Protein AF-A0A3E2WWC7-F1 (afdb_monomer)

Foldseek 3Di:
DDPVLVVQLVVCLVLLLVLLVVVPPQLDDSVVSSVQSSVLSSVLSVPDDPPPPDDSSVSSSVSSVVSSVVVCVVCVVVSPDDDQCDDDPPDDRDGVVNVDDDPDPPVVVVVVVVLCVQLVVVADPLLVLLVVLCVVPPPDDLQVSCVVSVHGSVVSVVSPVVSVVSSVVSVVVD

Solvent-accessible surface area (backbone atoms only — not comparable to full-atom values): 10125 Å² total; per-residue (Å²): 136,57,71,71,47,54,51,58,43,64,79,39,49,70,54,28,48,59,57,29,60,76,57,67,90,52,94,60,58,69,68,57,43,37,52,39,15,49,51,17,38,52,55,28,56,72,68,64,61,90,86,71,82,68,60,66,66,69,54,27,54,56,41,17,54,47,42,45,52,52,51,52,64,70,42,54,84,67,64,73,68,73,65,47,80,43,64,43,86,99,49,90,87,42,29,50,51,80,72,58,78,74,90,70,65,71,59,58,59,53,51,52,50,52,55,49,62,75,32,49,88,78,42,50,76,64,26,43,52,46,49,49,51,53,65,81,40,71,95,60,52,64,57,62,50,10,54,74,72,72,44,53,45,68,57,42,51,50,28,43,54,52,39,54,53,52,43,52,60,50,63,79,72,112

Sequence (174 aa):
MTEERSKLIEDNLMFAYSMANKFCGVPIEYDDLIGIANYGLVKAAQKFDYGAGYSFTTYAGKVISNEILQFLRKQKKHLYVLSLEEPIQDTENITLEDTIADKEDGFGEVEAIMVIQSSIDYLNDREFSAVALSIDLPGVSQAQRAKKLGVSQSIYSRYLSSAKRKIRACFFKI

InterPro domains:
  IPR007627 RNA polymerase sigma-70 region 2 [PF04542] (8-77)
  IPR013324 RNA polymerase sigma factor, region 3/4-like [SSF88659] (88-171)
  IPR013325 RNA polymerase sigma factor, region 2 [SSF88946] (4-76)
  IPR014284 RNA polymerase sigma-70-like domain [TIGR02937] (4-169)

pLDDT: mean 86.82, std 9.59, range [49.25, 97.62]

Nearest PDB structures (foldseek):
  8gzh-assembly1_F  TM=6.152E-01  e=4.307E-06  Synechocystis sp. PCC 6803
  7mki-assembly1_L  TM=6.232E-01  e=7.611E-06  Escherichia coli
  6omf-assembly1_F  TM=6.149E-01  e=1.416E-05  Salmonella enterica subsp. enterica serovar Typhimurium
  3wod-assembly1_F  TM=5.301E-01  e=5.166E-05  Thermus thermophilus HB8
  7n4e-assembly1_F  TM=5.497E-01  e=4.205E-03  Escherichia coli

Radius of gyration: 35.49 Å; Cα contacts (8 Å, |Δi|>4): 131; chains: 1; bounding box: 64×42×90 Å

Secondary structure (DSSP, 8-state):
--HHHHHHHHTTHHHHHHHHHTTTTSSS-HHHHHHHHHHHHHHHHHH--GGGSS-HHHHHHHHHHHHHHHHHHHHTTTTTPPPTTSBPTT-SS-BHHHHS--SS-HHHHHHHHHHHHHHHTTS-HHHHHHHHHHHHSTT--HHHHHHHHTS-HHHHHHHHHHHHHHHHHHHTT-

Organism: NCBI:txid154046

Mean predicted aligned error: 14.19 Å

Structure (mmCIF, N/CA/C/O backbone):
data_AF-A0A3E2WWC7-F1
#
_entry.id   AF-A0A3E2WWC7-F1
#
loop_
_atom_site.group_PDB
_atom_site.id
_atom_site.type_symbol
_atom_site.label_atom_id
_atom_site.label_alt_id
_atom_site.label_comp_id
_atom_site.label_asym_id
_atom_site.label_entity_id
_atom_site.label_seq_id
_atom_site.pdbx_PDB_ins_code
_atom_site.Cartn_x
_atom_site.Cartn_y
_atom_site.Cartn_z
_atom_site.occupancy
_atom_site.B_iso_or_equiv
_atom_site.auth_seq_id
_atom_site.auth_comp_id
_atom_site.auth_asym_id
_atom_site.auth_atom_id
_atom_site.pdbx_PDB_model_num
ATOM 1 N N . MET A 1 1 ? -29.088 -8.877 14.388 1.00 60.97 1 MET A N 1
ATOM 2 C CA . MET A 1 1 ? -28.527 -8.163 15.557 1.00 60.97 1 MET A CA 1
ATOM 3 C C . MET A 1 1 ? -29.602 -8.146 16.624 1.00 60.97 1 MET A C 1
ATOM 5 O O . MET A 1 1 ? -30.728 -7.826 16.278 1.00 60.97 1 MET A O 1
ATOM 9 N N . THR A 1 2 ? -29.302 -8.568 17.851 1.00 81.19 2 THR A N 1
ATOM 10 C CA . THR A 1 2 ? -30.238 -8.456 18.984 1.00 81.19 2 THR A CA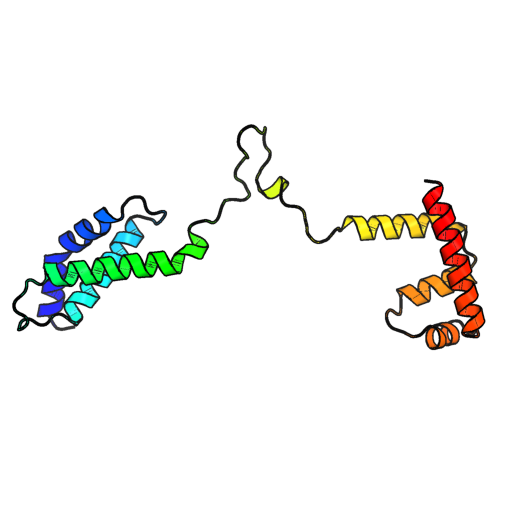 1
ATOM 11 C C . THR A 1 2 ? -30.174 -7.038 19.556 1.00 81.19 2 THR A C 1
ATOM 13 O O . THR A 1 2 ? -29.103 -6.432 19.522 1.00 81.19 2 THR A O 1
ATOM 16 N N . GLU A 1 3 ? -31.282 -6.506 20.080 1.00 83.00 3 GLU A N 1
ATOM 17 C CA . GLU A 1 3 ? -31.336 -5.148 20.662 1.00 83.00 3 GLU A CA 1
ATOM 18 C C . GLU A 1 3 ? -30.268 -4.929 21.743 1.00 83.00 3 GLU A C 1
ATOM 20 O O . GLU A 1 3 ? -29.614 -3.889 21.777 1.00 83.00 3 GLU A O 1
ATOM 25 N N . GLU A 1 4 ? -30.004 -5.950 22.558 1.00 84.56 4 GLU A N 1
ATOM 26 C CA . GLU A 1 4 ? -28.967 -5.930 23.597 1.00 84.56 4 GLU A CA 1
ATOM 27 C C . GLU A 1 4 ? -27.557 -5.677 23.038 1.00 84.56 4 GLU A C 1
ATOM 29 O O . GLU A 1 4 ? -26.756 -4.978 23.657 1.00 84.56 4 GLU A O 1
ATOM 34 N N . ARG A 1 5 ? -27.244 -6.208 21.847 1.00 87.00 5 ARG A N 1
ATOM 35 C CA . ARG A 1 5 ? -25.933 -6.013 21.207 1.00 87.00 5 ARG A CA 1
ATOM 36 C C . ARG A 1 5 ? -25.803 -4.627 20.595 1.00 87.00 5 ARG A C 1
ATOM 38 O O . ARG A 1 5 ? -24.719 -4.058 20.656 1.00 87.00 5 ARG A O 1
ATOM 45 N N . SER A 1 6 ? -26.880 -4.093 20.019 1.00 89.69 6 SER A N 1
ATOM 46 C CA . SER A 1 6 ? -26.897 -2.714 19.518 1.00 89.69 6 SER A CA 1
ATOM 47 C C . SER A 1 6 ? -26.655 -1.731 20.660 1.00 89.69 6 SER A C 1
ATOM 49 O O . SER A 1 6 ? -25.767 -0.889 20.561 1.00 89.69 6 SER A O 1
ATOM 51 N N . LYS A 1 7 ? -27.342 -1.931 21.789 1.00 91.56 7 LYS A N 1
ATOM 52 C CA . LYS A 1 7 ? -27.165 -1.107 22.985 1.00 91.56 7 LYS A CA 1
ATOM 53 C C . LYS A 1 7 ? -25.742 -1.189 23.547 1.00 91.56 7 LYS A C 1
ATOM 55 O O . LYS A 1 7 ? -25.135 -0.165 23.833 1.00 91.56 7 LYS A O 1
ATOM 60 N N . LEU A 1 8 ? -25.158 -2.393 23.598 1.00 91.69 8 LEU A N 1
ATOM 61 C CA . LEU A 1 8 ? -23.761 -2.576 24.012 1.00 91.69 8 LEU A CA 1
ATOM 62 C C . LEU A 1 8 ? -22.775 -1.797 23.123 1.00 91.69 8 LEU A C 1
ATOM 64 O O . LEU A 1 8 ? -21.767 -1.299 23.623 1.00 91.69 8 LEU A O 1
ATOM 68 N N . ILE A 1 9 ? -23.035 -1.704 21.817 1.00 93.56 9 ILE A N 1
ATOM 69 C CA . ILE A 1 9 ? -22.196 -0.931 20.891 1.00 93.56 9 ILE A CA 1
ATOM 70 C C . ILE A 1 9 ? -22.353 0.566 21.162 1.00 93.56 9 ILE A C 1
ATOM 72 O O . ILE A 1 9 ? -21.344 1.249 21.329 1.00 93.56 9 ILE A O 1
ATOM 76 N N . GLU A 1 10 ? -23.592 1.055 21.240 1.00 93.81 10 GLU A N 1
ATOM 77 C CA . GLU A 1 10 ? -23.909 2.470 21.476 1.00 93.81 10 GLU A CA 1
ATOM 78 C C . GLU A 1 10 ? -23.290 2.987 22.783 1.00 93.81 10 GLU A C 1
ATOM 80 O O . GLU A 1 10 ? -22.609 4.015 22.777 1.00 93.81 10 GLU A O 1
ATOM 85 N N . ASP A 1 11 ? -23.404 2.216 23.868 1.00 94.50 11 ASP A N 1
ATOM 86 C CA . ASP A 1 11 ? -22.846 2.554 25.185 1.00 94.50 11 ASP A CA 1
ATOM 87 C C . ASP A 1 11 ? -21.305 2.661 25.178 1.00 94.50 11 ASP A C 1
ATOM 89 O O . ASP A 1 11 ? -20.709 3.270 26.069 1.00 94.50 11 ASP A O 1
ATOM 93 N N . ASN A 1 12 ? -20.634 2.069 24.182 1.00 94.69 12 ASN A N 1
ATOM 94 C CA . ASN A 1 12 ? -19.174 1.971 24.111 1.00 94.69 12 ASN A CA 1
ATOM 95 C C . ASN A 1 12 ? -18.557 2.712 22.912 1.00 94.69 12 ASN A C 1
ATOM 97 O O . ASN A 1 12 ? -17.362 2.552 22.649 1.00 94.69 12 ASN A O 1
ATOM 101 N N . LEU A 1 13 ? -19.308 3.569 22.213 1.00 95.25 13 LEU A N 1
ATOM 102 C CA . LEU A 1 13 ? -18.766 4.355 21.095 1.00 95.25 13 LEU A CA 1
ATOM 103 C C . LEU A 1 13 ? -17.561 5.205 21.527 1.00 95.25 13 LEU A C 1
ATOM 105 O O . LEU A 1 13 ? -16.503 5.146 20.903 1.00 95.25 13 LEU A O 1
ATOM 109 N N . MET A 1 14 ? -17.658 5.911 22.659 1.00 95.62 14 MET A N 1
ATOM 110 C CA . MET A 1 14 ? -16.550 6.726 23.189 1.00 95.62 14 MET A CA 1
ATOM 111 C C . MET A 1 14 ? -15.295 5.906 23.515 1.00 95.62 14 MET A C 1
ATOM 113 O O . MET A 1 14 ? -14.175 6.415 23.432 1.00 95.62 14 MET A O 1
ATOM 117 N N . PHE A 1 15 ? -15.459 4.624 23.850 1.00 96.12 15 PHE A N 1
ATOM 118 C CA . PHE A 1 15 ? -14.332 3.722 24.047 1.00 96.12 15 PHE A CA 1
ATOM 119 C C . PHE A 1 15 ? -13.615 3.421 22.722 1.00 96.12 15 PHE A C 1
ATOM 121 O O . PHE A 1 15 ? -12.384 3.431 22.693 1.00 96.12 15 PHE A O 1
ATOM 128 N N . ALA A 1 16 ? -14.346 3.231 21.618 1.00 95.69 16 ALA A N 1
ATOM 129 C CA . ALA A 1 16 ? -13.740 3.075 20.294 1.00 95.69 16 ALA A CA 1
ATOM 130 C C . ALA A 1 16 ? -12.967 4.333 19.861 1.00 95.69 16 ALA A C 1
ATOM 132 O O . ALA A 1 16 ? -11.827 4.204 19.417 1.00 95.69 16 ALA A O 1
ATOM 133 N N . TYR A 1 17 ? -13.513 5.533 20.093 1.00 95.44 17 TYR A N 1
ATOM 134 C CA . TYR A 1 17 ? -12.796 6.799 19.860 1.00 95.44 17 TYR A CA 1
ATOM 135 C C . TYR A 1 17 ? -11.496 6.895 20.675 1.00 95.44 17 TYR A C 1
ATOM 137 O O . TYR A 1 17 ? -10.430 7.196 20.140 1.00 95.44 17 TYR A O 1
ATOM 145 N N . SER A 1 18 ? -11.560 6.586 21.973 1.00 95.81 18 SER A N 1
ATOM 146 C CA . SER A 1 18 ? -10.387 6.528 22.859 1.00 95.81 18 SER A CA 1
ATOM 147 C C . SER A 1 18 ? -9.322 5.546 22.358 1.00 95.81 18 SER A C 1
ATOM 149 O O . SER A 1 18 ? -8.123 5.829 22.414 1.00 95.81 18 SER A O 1
ATOM 151 N N . MET A 1 19 ? -9.747 4.396 21.834 1.00 95.62 19 MET A N 1
ATOM 152 C CA . MET A 1 19 ? -8.843 3.403 21.263 1.00 95.62 19 MET A CA 1
ATOM 153 C C . MET A 1 19 ? -8.221 3.869 19.944 1.00 95.62 19 MET A C 1
ATOM 155 O O . MET A 1 19 ? -7.020 3.673 19.771 1.00 95.62 19 MET A O 1
ATOM 159 N N . ALA A 1 20 ? -8.987 4.512 19.057 1.00 95.19 20 ALA A N 1
ATOM 160 C CA . ALA A 1 20 ? -8.484 5.081 17.804 1.00 95.19 20 ALA A CA 1
ATOM 161 C C . ALA A 1 20 ? -7.418 6.161 18.055 1.00 95.19 20 ALA A C 1
ATOM 163 O O . ALA A 1 20 ? -6.367 6.143 17.417 1.00 95.19 20 ALA A O 1
ATOM 164 N N . ASN A 1 21 ? -7.623 7.017 19.062 1.00 94.69 21 ASN A N 1
ATOM 165 C CA . ASN A 1 21 ? -6.677 8.073 19.447 1.00 94.69 21 ASN A CA 1
ATOM 166 C C . ASN A 1 21 ? -5.269 7.567 19.803 1.00 94.69 21 ASN A C 1
ATOM 168 O O . ASN A 1 21 ? -4.290 8.298 19.666 1.00 94.69 21 ASN A O 1
ATOM 172 N N . LYS A 1 22 ? -5.129 6.308 20.233 1.00 93.25 22 LYS A N 1
ATOM 173 C CA . LYS A 1 22 ? -3.813 5.701 20.510 1.00 93.25 22 LYS A CA 1
ATOM 174 C C . LYS A 1 22 ? -2.984 5.466 19.246 1.00 93.25 22 LYS A C 1
ATOM 176 O O . LYS A 1 22 ? -1.787 5.219 19.352 1.00 93.25 22 LYS A O 1
ATOM 181 N N . PHE A 1 23 ? -3.620 5.515 18.079 1.00 91.56 23 PHE A N 1
ATOM 182 C CA . PHE A 1 23 ? -3.006 5.331 16.768 1.00 91.56 23 PHE A CA 1
ATOM 183 C C . PHE A 1 23 ? -2.935 6.647 15.976 1.00 91.56 23 PHE A C 1
ATOM 185 O O . PHE A 1 23 ? -2.706 6.621 14.768 1.00 91.56 23 PHE A O 1
ATOM 192 N N . CYS A 1 24 ? -3.098 7.801 16.634 1.00 85.19 24 CYS A N 1
ATOM 193 C CA . CYS A 1 24 ? -2.828 9.097 16.015 1.00 85.19 24 CYS A CA 1
ATOM 194 C C . CYS A 1 24 ? -1.349 9.204 15.602 1.00 85.19 24 CYS A C 1
ATOM 196 O O . CYS A 1 24 ? -0.457 8.813 16.355 1.00 85.19 24 CYS A O 1
ATOM 198 N N . GLY A 1 25 ? -1.094 9.742 14.406 1.00 81.62 25 GLY A N 1
ATOM 199 C CA . GLY A 1 25 ? 0.255 9.894 13.838 1.00 81.62 25 GLY A CA 1
ATOM 200 C C . GLY A 1 25 ? 0.664 8.810 12.835 1.00 81.62 25 GLY A C 1
ATOM 201 O O . GLY A 1 25 ? 1.771 8.845 12.306 1.00 81.62 25 GLY A O 1
ATOM 202 N N . VAL A 1 26 ? -0.218 7.853 12.547 1.00 85.06 26 VAL A N 1
ATOM 203 C CA . VAL A 1 26 ? -0.077 6.946 11.399 1.00 85.06 26 VAL A CA 1
ATOM 204 C C . VAL A 1 26 ? -0.527 7.695 10.126 1.00 85.06 26 VAL A C 1
ATOM 206 O O . VAL A 1 26 ? -1.411 8.540 10.254 1.00 85.06 26 VAL A O 1
ATOM 209 N N . PRO A 1 27 ? 0.029 7.432 8.918 1.00 83.50 27 PRO A N 1
ATOM 210 C CA . PRO A 1 27 ? -0.342 8.153 7.691 1.00 83.50 27 PRO A CA 1
ATOM 211 C C . PRO A 1 27 ? -1.700 7.696 7.131 1.00 83.50 27 PRO A C 1
ATOM 213 O O . PRO A 1 27 ? -1.819 7.234 6.002 1.00 83.50 27 PRO A O 1
ATOM 216 N N . ILE A 1 28 ? -2.727 7.753 7.972 1.00 85.81 28 ILE A N 1
ATOM 217 C CA . ILE A 1 28 ? -4.117 7.420 7.675 1.00 85.81 28 ILE A CA 1
ATOM 218 C C . ILE A 1 28 ? -4.969 8.533 8.258 1.00 85.81 28 ILE A C 1
ATOM 220 O O . ILE A 1 28 ? -4.665 9.058 9.333 1.00 85.81 28 ILE A O 1
ATOM 224 N N . GLU A 1 29 ? -6.040 8.875 7.554 1.00 89.25 29 GLU A N 1
ATOM 225 C CA . GLU A 1 29 ? -6.987 9.870 8.023 1.00 89.25 29 GLU A CA 1
ATOM 226 C C . GLU A 1 29 ? -7.626 9.443 9.347 1.00 89.25 29 GLU A C 1
ATOM 228 O O . GLU A 1 29 ? -7.912 8.273 9.613 1.00 89.25 29 GLU A O 1
ATOM 233 N N . TYR A 1 30 ? -7.846 10.417 10.222 1.00 90.69 30 TYR A N 1
ATOM 234 C CA . TYR A 1 30 ? -8.368 10.134 11.552 1.00 90.69 30 TYR A CA 1
ATOM 235 C C . TYR A 1 30 ? -9.789 9.540 11.508 1.00 90.69 30 TYR A C 1
ATOM 237 O O . TYR A 1 30 ? -10.108 8.642 12.291 1.00 90.69 30 TYR A O 1
ATOM 245 N N . ASP A 1 31 ? -10.609 9.964 10.545 1.00 92.88 31 ASP A N 1
ATOM 246 C CA . ASP A 1 31 ? -11.961 9.433 10.341 1.00 92.88 31 ASP A CA 1
ATOM 247 C C . ASP A 1 31 ? -11.944 7.954 9.925 1.00 92.88 31 ASP A C 1
ATOM 249 O O . ASP A 1 31 ? -12.755 7.162 10.418 1.00 92.88 31 ASP A O 1
ATOM 253 N N . ASP A 1 32 ? -10.959 7.539 9.124 1.00 92.88 32 ASP A N 1
ATOM 254 C CA . ASP A 1 32 ? -10.746 6.130 8.782 1.00 92.88 32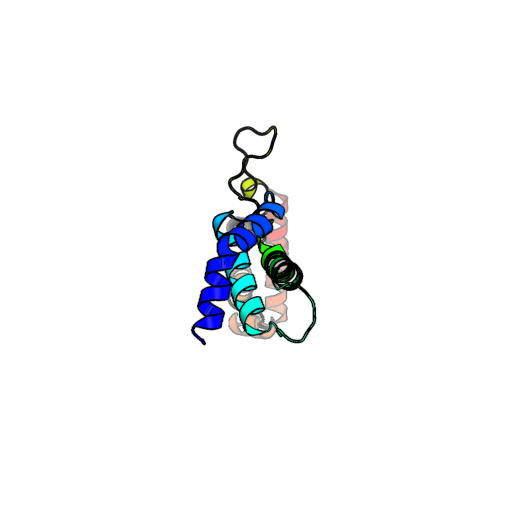 ASP A CA 1
ATOM 255 C C . ASP A 1 32 ? -10.369 5.305 10.019 1.00 92.88 32 ASP A C 1
ATOM 257 O O . ASP A 1 32 ? -10.902 4.209 10.229 1.00 92.88 32 ASP A O 1
ATOM 261 N N . LEU A 1 33 ? -9.491 5.828 10.885 1.00 94.62 33 LEU A N 1
ATOM 262 C CA . LEU A 1 33 ? -9.128 5.165 12.144 1.00 94.62 33 LEU A CA 1
ATOM 263 C C . LEU A 1 33 ? -10.351 4.957 13.047 1.00 94.62 33 LEU A C 1
ATOM 265 O O . LEU A 1 33 ? -10.516 3.870 13.612 1.00 94.62 33 LEU A O 1
ATOM 269 N N . ILE A 1 34 ? -11.226 5.961 13.154 1.00 95.88 34 ILE A N 1
ATOM 270 C CA . ILE A 1 34 ? -12.493 5.851 13.889 1.00 95.88 34 ILE A CA 1
ATOM 271 C C . ILE A 1 34 ? -13.400 4.801 13.242 1.00 95.88 34 ILE A C 1
ATOM 273 O O . ILE A 1 34 ? -13.957 3.955 13.947 1.00 95.88 34 ILE A O 1
ATOM 277 N N . GLY A 1 35 ? -13.530 4.811 11.914 1.00 96.19 35 GLY A N 1
ATOM 278 C CA . GLY A 1 35 ? -14.330 3.836 11.171 1.00 96.19 35 GLY A CA 1
ATOM 279 C C . GLY A 1 35 ? -13.883 2.396 11.434 1.00 96.19 35 GLY A C 1
ATOM 280 O O . GLY A 1 35 ? -14.702 1.528 11.755 1.00 96.19 35 GLY A O 1
ATOM 281 N N . ILE A 1 36 ? -12.574 2.145 11.395 1.00 96.31 36 ILE A N 1
ATOM 282 C CA . ILE A 1 36 ? -11.991 0.828 11.684 1.00 96.31 36 ILE A CA 1
ATOM 283 C C . ILE A 1 36 ? -12.193 0.451 13.156 1.00 96.31 36 ILE A C 1
ATOM 285 O O . ILE A 1 36 ? -12.514 -0.703 13.460 1.00 96.31 36 ILE A O 1
ATOM 289 N N . ALA A 1 37 ? -12.046 1.405 14.078 1.00 97.31 37 ALA A N 1
ATOM 290 C CA . ALA A 1 37 ? -12.280 1.162 15.496 1.00 97.31 37 ALA A CA 1
ATOM 291 C C . ALA A 1 37 ? -13.743 0.792 15.782 1.00 97.31 37 ALA A C 1
ATOM 293 O O . ALA A 1 37 ? -14.003 -0.175 16.501 1.00 97.31 37 ALA A O 1
ATOM 294 N N . ASN A 1 38 ? -14.694 1.491 15.162 1.00 96.94 38 ASN A N 1
ATOM 295 C CA . ASN A 1 38 ? -16.120 1.185 15.252 1.00 96.94 38 ASN A CA 1
ATOM 296 C C . ASN A 1 38 ? -16.441 -0.189 14.650 1.00 96.94 38 ASN A C 1
ATOM 298 O O . ASN A 1 38 ? -17.174 -0.973 15.254 1.00 96.94 38 ASN A O 1
ATOM 302 N N . TYR A 1 39 ? -15.834 -0.543 13.515 1.00 97.00 39 TYR A N 1
ATOM 303 C CA . TYR A 1 39 ? -15.951 -1.891 12.956 1.00 97.00 39 TYR A CA 1
ATOM 304 C C . TYR A 1 39 ? -15.421 -2.967 13.924 1.00 97.00 39 TYR A C 1
ATOM 306 O O . TYR A 1 39 ? -16.082 -3.984 14.161 1.00 97.00 39 TYR A O 1
ATOM 314 N N . GLY A 1 40 ? -14.265 -2.724 14.549 1.00 97.25 40 GLY A N 1
ATOM 315 C CA . GLY A 1 40 ? -13.704 -3.596 15.582 1.00 97.25 40 GLY A CA 1
ATOM 316 C C . GLY A 1 40 ? -14.605 -3.731 16.813 1.00 97.25 40 GLY A C 1
ATOM 317 O O . GLY A 1 40 ? -14.750 -4.835 17.343 1.00 97.25 40 GLY A O 1
ATOM 318 N N . LEU A 1 41 ? -15.263 -2.647 17.230 1.00 97.38 41 LEU A N 1
ATOM 319 C CA . LEU A 1 41 ? -16.226 -2.639 18.332 1.00 97.38 41 LEU A CA 1
ATOM 320 C C . LEU A 1 41 ? -17.452 -3.505 18.015 1.00 97.38 41 LEU A C 1
ATOM 322 O O . LEU A 1 41 ? -17.823 -4.359 18.823 1.00 97.38 41 LEU A O 1
ATOM 326 N N . VAL A 1 42 ? -18.039 -3.349 16.824 1.00 96.25 42 VAL A N 1
ATOM 327 C CA . VAL A 1 42 ? -19.169 -4.176 16.360 1.00 96.25 42 VAL A CA 1
AT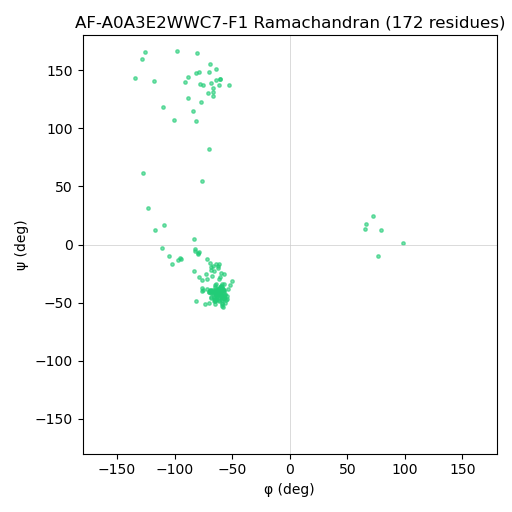OM 328 C C . VAL A 1 42 ? -18.775 -5.653 16.342 1.00 96.25 42 VAL A C 1
ATOM 330 O O . VAL A 1 42 ? -19.500 -6.510 16.854 1.00 96.25 42 VAL A O 1
ATOM 333 N N . LYS A 1 43 ? -17.592 -5.963 15.805 1.00 95.56 43 LYS A N 1
ATOM 334 C CA . LYS A 1 43 ? -17.057 -7.328 15.750 1.00 95.56 43 LYS A CA 1
ATOM 335 C C . LYS A 1 43 ? -16.829 -7.917 17.145 1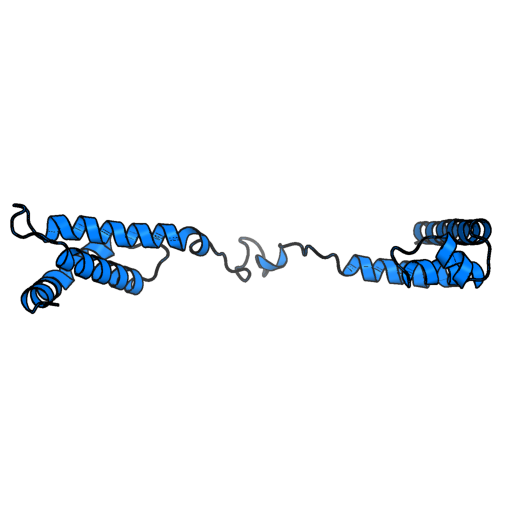.00 95.56 43 LYS A C 1
ATOM 337 O O . LYS A 1 43 ? -17.109 -9.099 17.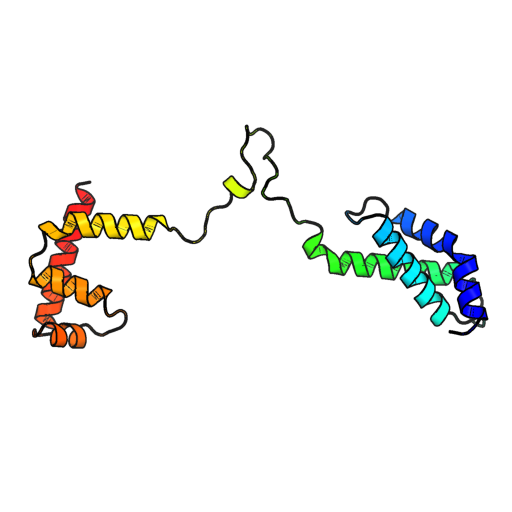360 1.00 95.56 43 LYS A O 1
ATOM 342 N N . ALA A 1 44 ? -16.359 -7.108 18.094 1.00 95.88 44 ALA A N 1
ATOM 343 C CA . ALA A 1 44 ? -16.209 -7.510 19.487 1.00 95.88 44 ALA A CA 1
ATOM 344 C C . ALA A 1 44 ? -17.572 -7.798 20.130 1.00 95.88 44 ALA A C 1
ATOM 346 O O . ALA A 1 44 ? -17.753 -8.866 20.711 1.00 95.88 44 ALA A O 1
ATOM 347 N N . ALA A 1 45 ? -18.553 -6.908 19.963 1.00 94.88 45 ALA A N 1
ATOM 348 C CA . ALA A 1 45 ? -19.906 -7.082 20.494 1.00 94.88 45 ALA A CA 1
ATOM 349 C C . ALA A 1 45 ? -20.609 -8.328 19.928 1.00 94.88 45 ALA A C 1
ATOM 351 O O . ALA A 1 45 ? -21.414 -8.956 20.613 1.00 94.88 45 ALA A O 1
ATOM 352 N N . GLN A 1 46 ? -20.288 -8.735 18.696 1.00 92.88 46 GLN A N 1
ATOM 353 C CA . GLN A 1 46 ? -20.806 -9.965 18.087 1.00 92.88 46 GLN A CA 1
ATOM 354 C C . GLN A 1 46 ? -20.223 -11.255 18.691 1.00 92.88 46 GLN A C 1
ATOM 356 O O . GLN A 1 46 ? -20.906 -12.280 18.715 1.00 92.88 46 GLN A O 1
ATOM 361 N N . LYS A 1 47 ? -18.989 -11.226 19.199 1.00 92.12 47 LYS A N 1
ATOM 362 C CA . LYS A 1 47 ? -18.286 -12.424 19.697 1.00 92.12 47 LYS A CA 1
ATOM 363 C C . LYS A 1 47 ? -18.080 -12.454 21.209 1.00 92.12 47 LYS A C 1
ATOM 365 O O . LYS A 1 47 ? -17.537 -13.431 21.713 1.00 92.12 47 LYS A O 1
ATOM 370 N N . PHE A 1 48 ? -18.483 -11.402 21.912 1.00 93.06 48 PHE A N 1
ATOM 371 C CA . PHE A 1 48 ? -18.341 -11.322 23.355 1.00 93.06 48 PHE A CA 1
ATOM 372 C C . PHE A 1 48 ? -19.233 -12.348 24.063 1.00 93.06 48 PHE A C 1
ATOM 374 O O . PHE A 1 48 ? -20.408 -12.499 23.724 1.00 93.06 48 PHE A O 1
ATOM 381 N N . ASP A 1 49 ? -18.652 -13.031 25.046 1.00 89.81 49 ASP A N 1
ATOM 382 C CA . ASP A 1 49 ? -19.329 -13.983 25.918 1.00 89.81 49 ASP A CA 1
ATOM 383 C C . ASP A 1 49 ? -19.435 -13.393 27.331 1.00 89.81 49 ASP A C 1
ATOM 385 O O . ASP A 1 49 ? -18.425 -13.128 27.987 1.00 89.81 49 ASP A O 1
ATOM 389 N N . TYR A 1 50 ? -20.668 -13.205 27.802 1.00 86.31 50 TYR A N 1
ATOM 390 C CA . TYR A 1 50 ? -20.964 -12.664 29.129 1.00 86.31 50 TYR A CA 1
ATOM 391 C C . TYR A 1 50 ? -20.568 -13.620 30.267 1.00 86.31 50 TYR A C 1
ATOM 393 O O . TYR A 1 50 ? -20.383 -13.171 31.397 1.00 86.31 50 TYR A O 1
ATOM 401 N N . GLY A 1 51 ? -20.397 -14.918 29.987 1.00 87.19 51 GLY A N 1
ATOM 402 C CA . GLY A 1 51 ? -19.967 -15.919 30.968 1.00 87.19 51 GLY A CA 1
ATOM 403 C C . GLY A 1 51 ? -18.459 -15.938 31.237 1.00 87.19 51 GLY A C 1
ATOM 404 O O . GLY A 1 51 ? -18.008 -16.630 32.147 1.00 87.19 51 GLY A O 1
ATOM 405 N N . ALA A 1 52 ? -17.664 -15.179 30.477 1.00 79.69 52 ALA A N 1
ATOM 406 C CA . ALA A 1 52 ? -16.207 -15.301 30.475 1.00 79.69 52 ALA A CA 1
ATOM 407 C C . ALA A 1 52 ? -15.488 -14.605 31.656 1.00 79.69 52 ALA A C 1
ATOM 409 O O . ALA A 1 52 ? -14.282 -14.783 31.831 1.00 79.69 52 ALA A O 1
ATOM 410 N N . GLY A 1 53 ? -16.206 -13.829 32.479 1.00 85.62 53 GLY A N 1
ATOM 411 C CA . GLY A 1 53 ? -15.692 -13.275 33.742 1.00 85.62 53 GLY A CA 1
ATOM 412 C C . GLY A 1 53 ? -14.798 -12.030 33.630 1.00 85.62 53 GLY A C 1
ATOM 413 O O . GLY A 1 53 ? -14.165 -11.648 34.611 1.00 85.62 53 GLY A O 1
ATOM 414 N N . TYR A 1 54 ? -14.739 -11.376 32.467 1.00 88.62 54 TYR A N 1
ATOM 415 C CA . TYR A 1 54 ? -14.017 -10.113 32.257 1.00 88.62 54 TYR A CA 1
ATOM 416 C C . TYR A 1 54 ? -14.908 -9.051 31.606 1.00 88.62 54 TYR A C 1
ATOM 418 O O . TYR A 1 54 ? -15.918 -9.366 30.978 1.00 88.62 54 TYR A O 1
ATOM 426 N N . SER A 1 55 ? -14.535 -7.775 31.745 1.00 91.69 55 SER A N 1
ATOM 427 C CA . SER A 1 55 ? -15.313 -6.674 31.176 1.00 91.69 55 SER A CA 1
ATOM 428 C C . SER A 1 55 ? -15.236 -6.649 29.646 1.00 91.69 55 SER A C 1
ATOM 430 O O . SER A 1 55 ? -14.215 -6.982 29.032 1.00 91.69 55 SER A O 1
ATOM 432 N N . PHE A 1 56 ? -16.321 -6.190 29.018 1.00 93.25 56 PHE A N 1
ATOM 433 C CA . PHE A 1 56 ? -16.399 -6.036 27.567 1.00 93.25 56 PHE A CA 1
ATOM 434 C C . PHE A 1 56 ? -15.281 -5.144 27.014 1.00 93.25 56 PHE A C 1
ATOM 436 O O . PHE A 1 56 ? -14.652 -5.502 26.023 1.00 93.25 56 PHE A O 1
ATOM 443 N N . THR A 1 57 ? -14.970 -4.029 27.679 1.00 93.94 57 THR A N 1
ATOM 444 C CA . THR A 1 57 ? -13.927 -3.082 27.249 1.00 93.94 57 THR A CA 1
ATOM 445 C C . THR A 1 57 ? -12.540 -3.722 27.192 1.00 93.94 57 THR A C 1
ATOM 447 O O . THR A 1 57 ? -11.784 -3.465 26.252 1.00 93.94 57 THR A O 1
ATOM 450 N N . THR A 1 58 ? -12.206 -4.618 28.128 1.00 94.44 58 THR A N 1
ATOM 451 C CA . THR A 1 58 ? -10.937 -5.362 28.103 1.00 94.44 58 THR A CA 1
ATOM 452 C C . THR A 1 58 ? -10.823 -6.249 26.862 1.00 94.44 58 THR A C 1
ATOM 454 O O . THR A 1 58 ? -9.760 -6.309 26.237 1.00 94.44 58 THR A O 1
ATOM 457 N N . TYR A 1 59 ? -11.911 -6.913 26.471 1.00 94.69 59 TYR A N 1
ATOM 458 C CA . TYR A 1 59 ? -11.950 -7.736 25.263 1.00 94.69 59 TYR A CA 1
ATOM 459 C C . TYR A 1 59 ? -11.977 -6.893 23.986 1.00 94.69 59 TYR A C 1
ATOM 461 O O . TYR A 1 59 ? -11.139 -7.076 23.099 1.00 94.69 59 TYR A O 1
ATOM 469 N N . ALA A 1 60 ? -12.894 -5.928 23.917 1.00 96.38 60 ALA A N 1
ATOM 470 C CA . ALA A 1 60 ? -13.081 -5.044 22.777 1.00 96.38 60 ALA A CA 1
ATOM 471 C C . ALA A 1 60 ? -11.804 -4.268 22.450 1.00 96.38 60 ALA A C 1
ATOM 473 O O . ALA A 1 60 ? -11.440 -4.177 21.283 1.00 96.38 60 ALA A O 1
ATOM 474 N N . GLY A 1 61 ? -11.055 -3.805 23.456 1.00 96.75 61 GLY A N 1
ATOM 475 C CA . GLY A 1 61 ? -9.779 -3.124 23.240 1.00 96.75 61 GLY A CA 1
ATOM 476 C C . GLY A 1 61 ? -8.765 -3.974 22.466 1.00 96.75 61 GLY A C 1
ATOM 477 O O . GLY A 1 61 ? -8.088 -3.460 21.576 1.00 96.75 61 GLY A O 1
ATOM 478 N N . LYS A 1 62 ? -8.687 -5.287 22.737 1.00 96.12 62 LYS A N 1
ATOM 479 C CA . LYS A 1 62 ? -7.815 -6.200 21.973 1.00 96.12 62 LYS A CA 1
ATOM 480 C C . LYS A 1 62 ? -8.297 -6.379 20.534 1.00 96.12 62 LYS A C 1
ATOM 482 O O . LYS A 1 62 ? -7.474 -6.381 19.621 1.00 96.12 62 LYS A O 1
ATOM 487 N N . VAL A 1 63 ? -9.608 -6.522 20.333 1.00 97.12 63 VAL A N 1
ATOM 488 C CA . VAL A 1 63 ? -10.205 -6.695 18.998 1.00 97.12 63 VAL A CA 1
ATOM 489 C C . VAL A 1 63 ? -10.012 -5.437 18.151 1.00 97.12 63 VAL A C 1
ATOM 491 O O . VAL A 1 63 ? -9.505 -5.537 17.038 1.00 97.12 63 VAL A O 1
ATOM 494 N N . ILE A 1 64 ? -10.329 -4.263 18.699 1.00 97.62 64 ILE A N 1
ATOM 495 C CA . ILE A 1 64 ? -10.194 -2.960 18.034 1.00 97.62 64 ILE A CA 1
ATOM 496 C C . ILE A 1 64 ? -8.746 -2.711 17.611 1.00 97.62 64 ILE A C 1
ATOM 498 O O . ILE A 1 64 ? -8.486 -2.476 16.432 1.00 97.62 64 ILE A O 1
ATOM 502 N N . SER A 1 65 ? -7.790 -2.838 18.538 1.00 96.94 65 SER A N 1
ATOM 503 C CA . SER A 1 65 ? -6.367 -2.671 18.216 1.00 96.94 65 SER A CA 1
ATOM 504 C C . SER A 1 65 ? -5.914 -3.626 17.114 1.00 96.94 65 SER A C 1
ATOM 506 O O . SER A 1 65 ? -5.126 -3.245 16.252 1.00 96.94 65 SER A O 1
ATOM 508 N N . ASN A 1 66 ? -6.402 -4.869 17.123 1.00 97.19 66 ASN A N 1
ATOM 509 C CA . ASN A 1 66 ? -6.038 -5.841 16.101 1.00 97.19 66 ASN A CA 1
ATOM 510 C C . ASN A 1 66 ? -6.615 -5.491 14.720 1.00 97.19 66 ASN A C 1
ATOM 512 O O . ASN A 1 66 ? -5.902 -5.654 13.734 1.00 97.19 66 ASN A O 1
ATOM 516 N N . GLU A 1 67 ? -7.852 -4.989 14.632 1.00 96.44 67 GLU A N 1
ATOM 517 C CA . GLU A 1 67 ? -8.424 -4.532 13.355 1.00 96.44 67 GLU A CA 1
ATOM 518 C C . GLU A 1 67 ? -7.650 -3.341 12.785 1.00 96.44 67 GLU A C 1
ATOM 520 O O . GLU A 1 67 ? -7.277 -3.372 11.610 1.00 96.44 67 GLU A O 1
ATOM 525 N N . ILE A 1 68 ? -7.324 -2.347 13.623 1.00 94.88 68 ILE A N 1
ATOM 526 C CA . ILE A 1 68 ? -6.505 -1.196 13.214 1.00 94.88 68 ILE A CA 1
ATOM 527 C C . ILE A 1 68 ? -5.157 -1.693 12.686 1.00 94.88 68 ILE A C 1
ATOM 529 O O . ILE A 1 68 ? -4.808 -1.436 11.536 1.00 94.88 68 ILE A O 1
ATOM 533 N N . LEU A 1 69 ? -4.430 -2.501 13.464 1.00 93.75 69 LEU A N 1
ATOM 534 C CA . LEU A 1 69 ? -3.138 -3.055 13.045 1.00 93.75 69 LEU A CA 1
ATOM 535 C C . LEU A 1 69 ? -3.234 -3.905 11.770 1.00 93.75 69 LEU A C 1
ATOM 537 O O . LEU A 1 69 ? -2.320 -3.882 10.942 1.00 93.75 69 LEU A O 1
ATOM 541 N N . GLN A 1 70 ? -4.308 -4.676 11.593 1.00 93.69 70 GLN A N 1
ATOM 542 C CA . GLN A 1 70 ? -4.514 -5.474 10.387 1.00 93.69 70 GLN A CA 1
ATOM 543 C C . GLN A 1 70 ? -4.735 -4.584 9.161 1.00 93.69 70 GLN A C 1
ATOM 545 O O . GLN A 1 70 ? -4.196 -4.892 8.094 1.00 93.69 70 GLN A O 1
ATOM 550 N N . PHE A 1 71 ? -5.472 -3.484 9.310 1.00 92.38 71 PHE A N 1
ATOM 551 C CA . PHE A 1 71 ? -5.627 -2.482 8.262 1.00 92.38 71 PHE A CA 1
ATOM 552 C C . PHE A 1 71 ? -4.280 -1.846 7.895 1.00 92.38 71 PHE A C 1
ATOM 554 O O . PHE A 1 71 ? -3.903 -1.881 6.722 1.00 92.38 71 PHE A O 1
ATOM 561 N N . LEU A 1 72 ? -3.490 -1.404 8.887 1.00 89.69 72 LEU A N 1
ATOM 562 C CA . LEU A 1 72 ? -2.150 -0.835 8.659 1.00 89.69 72 LEU A CA 1
ATOM 563 C C . LEU A 1 72 ? -1.249 -1.783 7.860 1.00 89.69 72 LEU A C 1
ATOM 565 O O . LEU A 1 72 ? -0.570 -1.384 6.916 1.00 89.69 72 LEU A O 1
ATOM 569 N N . ARG A 1 73 ? -1.255 -3.073 8.219 1.00 89.25 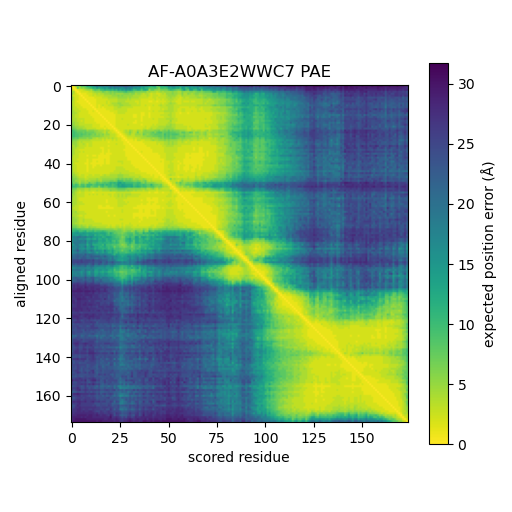73 ARG A N 1
ATOM 570 C CA . ARG A 1 73 ? -0.445 -4.092 7.534 1.00 89.25 73 ARG A CA 1
ATOM 571 C C . ARG A 1 73 ? -0.857 -4.276 6.076 1.00 89.25 73 ARG A C 1
ATOM 573 O O . ARG A 1 73 ? 0.017 -4.478 5.237 1.00 89.25 73 ARG A O 1
ATOM 580 N N . LYS A 1 74 ? -2.159 -4.214 5.776 1.00 88.25 74 LYS A N 1
ATOM 581 C CA . LYS A 1 74 ? -2.669 -4.309 4.400 1.00 88.25 74 LYS A CA 1
ATOM 582 C C . LYS A 1 74 ? -2.299 -3.074 3.582 1.00 88.25 74 LYS A C 1
ATOM 584 O O . LYS A 1 74 ? -1.887 -3.224 2.436 1.00 88.25 74 LYS A O 1
ATOM 589 N N . GLN A 1 75 ? -2.373 -1.891 4.187 1.00 84.06 75 GLN A N 1
ATOM 590 C CA . GLN A 1 75 ? -2.085 -0.624 3.513 1.00 84.06 75 GLN A CA 1
ATOM 591 C C . GLN A 1 75 ? -0.597 -0.273 3.434 1.00 84.06 75 GLN A C 1
ATOM 593 O O . GLN A 1 75 ? -0.234 0.679 2.752 1.00 84.06 75 GLN A O 1
ATOM 598 N N . LYS A 1 76 ? 0.302 -1.053 4.054 1.00 77.44 76 LYS A N 1
ATOM 599 C CA . LYS A 1 76 ? 1.752 -0.774 4.083 1.00 77.44 76 LYS A CA 1
ATOM 600 C C . LYS A 1 76 ? 2.365 -0.491 2.704 1.00 77.44 76 LYS A C 1
ATOM 602 O O . LYS A 1 76 ? 3.309 0.279 2.619 1.00 77.44 76 LYS A O 1
ATOM 607 N N . LYS A 1 77 ? 1.843 -1.097 1.632 1.00 69.38 77 LYS A N 1
ATOM 608 C CA . LYS A 1 77 ? 2.322 -0.862 0.257 1.00 69.38 77 LYS A CA 1
ATOM 609 C C . LYS A 1 77 ? 1.922 0.504 -0.315 1.00 69.38 77 LYS A C 1
ATOM 611 O O . LYS A 1 77 ? 2.610 0.991 -1.197 1.00 69.38 77 LYS A O 1
ATOM 616 N N . HIS A 1 78 ? 0.838 1.092 0.183 1.00 71.56 78 HIS A N 1
ATOM 617 C CA . HIS A 1 78 ? 0.290 2.371 -0.273 1.00 71.56 78 HIS A CA 1
ATOM 618 C C . HIS A 1 78 ? 0.626 3.535 0.676 1.00 71.56 78 HIS A C 1
ATOM 620 O O . HIS A 1 78 ? 0.555 4.685 0.273 1.00 71.56 78 HIS A O 1
ATOM 626 N N . LEU A 1 79 ? 1.046 3.246 1.913 1.00 66.44 79 LEU A N 1
ATOM 627 C CA . LEU A 1 79 ? 1.380 4.246 2.941 1.00 66.44 79 LEU A CA 1
ATOM 628 C C . LEU A 1 79 ? 2.690 5.018 2.688 1.00 66.44 79 LEU A C 1
ATOM 630 O O . LEU A 1 79 ? 2.946 5.999 3.374 1.00 66.44 79 LEU A O 1
ATOM 634 N N . TYR A 1 80 ? 3.524 4.571 1.743 1.00 68.75 80 TYR A N 1
ATOM 635 C CA . TYR A 1 80 ? 4.823 5.183 1.417 1.00 68.75 80 TYR A CA 1
ATOM 636 C C . TYR A 1 80 ? 4.915 5.593 -0.056 1.00 68.75 80 TYR A C 1
ATOM 638 O O . TYR A 1 80 ? 5.982 5.506 -0.663 1.00 68.75 80 TYR A O 1
ATOM 646 N N . VAL A 1 81 ? 3.787 5.964 -0.660 1.00 72.06 81 VAL A N 1
ATOM 647 C CA . VAL A 1 81 ? 3.797 6.553 -1.999 1.00 72.06 81 VAL A CA 1
ATOM 648 C C . VAL A 1 81 ? 4.242 8.004 -1.849 1.00 72.06 81 VAL A C 1
ATOM 650 O O . VAL A 1 81 ? 3.648 8.752 -1.079 1.00 72.06 81 VAL A O 1
ATOM 653 N N . LEU A 1 82 ? 5.315 8.365 -2.544 1.00 78.50 82 LEU A N 1
ATOM 654 C CA . LEU A 1 82 ? 5.773 9.746 -2.661 1.00 78.50 82 LEU A CA 1
ATOM 655 C C . LEU A 1 82 ? 5.075 10.384 -3.857 1.00 78.50 82 LEU A C 1
ATOM 657 O O . LEU A 1 82 ? 4.848 9.707 -4.867 1.00 78.50 82 LEU A O 1
ATOM 661 N N . SER A 1 83 ? 4.738 11.666 -3.750 1.00 83.38 83 SER A N 1
ATOM 662 C CA . SER A 1 83 ? 4.273 12.407 -4.917 1.00 83.38 83 SER A CA 1
ATOM 663 C C . SER A 1 83 ? 5.446 12.628 -5.865 1.00 83.38 83 SER A C 1
ATOM 665 O O . SER A 1 83 ? 6.502 13.086 -5.442 1.00 83.38 83 SER A O 1
ATOM 667 N N . LEU A 1 84 ? 5.277 12.325 -7.151 1.00 86.31 84 LEU A N 1
ATOM 668 C CA . LEU A 1 84 ? 6.314 12.610 -8.147 1.00 86.31 84 LEU A CA 1
ATOM 669 C C . LEU A 1 84 ? 6.499 14.115 -8.380 1.00 86.31 84 LEU A C 1
ATOM 671 O O . LEU A 1 84 ? 7.578 14.542 -8.771 1.00 86.31 84 LEU A O 1
ATOM 675 N N . GLU A 1 85 ? 5.477 14.904 -8.060 1.00 84.88 85 GLU A N 1
ATO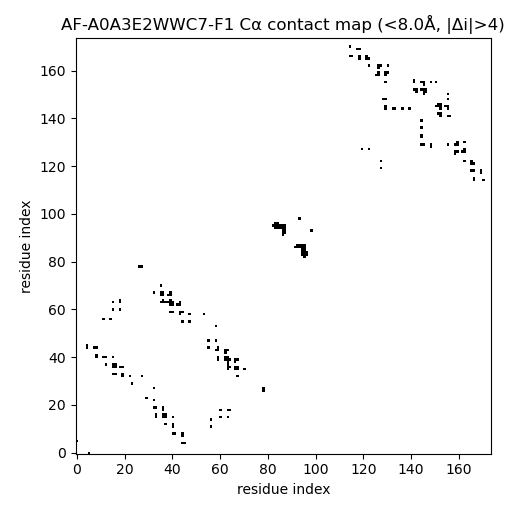M 676 C CA . GLU A 1 85 ? 5.461 16.363 -8.183 1.00 84.88 85 GLU A CA 1
ATOM 677 C C . GLU A 1 85 ? 6.139 17.064 -6.990 1.00 84.88 85 GLU A C 1
ATOM 679 O O . GLU A 1 85 ? 6.242 18.291 -6.966 1.00 84.8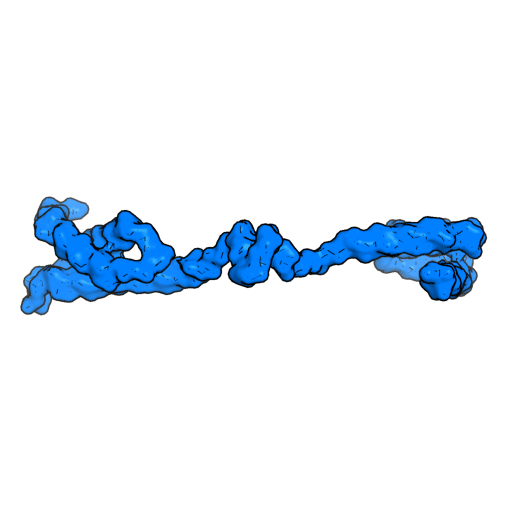8 85 GLU A O 1
ATOM 684 N N . GLU A 1 86 ? 6.585 16.318 -5.970 1.00 84.12 86 GLU A N 1
ATOM 685 C CA . GLU A 1 86 ? 7.305 16.907 -4.839 1.00 84.12 86 GLU A CA 1
ATOM 686 C C . GLU A 1 86 ? 8.665 17.461 -5.295 1.00 84.12 86 GLU A C 1
ATOM 688 O O . GLU A 1 86 ? 9.451 16.730 -5.912 1.00 84.12 86 GLU A O 1
ATOM 693 N N . PRO A 1 87 ? 8.977 18.736 -4.981 1.00 83.31 87 PRO A N 1
ATOM 694 C CA . PRO A 1 87 ? 10.280 19.305 -5.278 1.00 83.31 87 PRO A CA 1
ATOM 695 C C . PRO A 1 87 ? 11.353 18.651 -4.407 1.00 83.31 87 PRO A C 1
ATOM 697 O O . PRO A 1 87 ? 11.166 18.433 -3.204 1.00 83.31 87 PRO A O 1
ATOM 700 N N . ILE A 1 88 ? 12.509 18.377 -5.002 1.00 83.00 88 ILE A N 1
ATOM 701 C CA . ILE A 1 88 ? 13.650 17.817 -4.280 1.00 83.00 88 ILE A CA 1
ATOM 702 C C . ILE A 1 88 ? 14.293 18.922 -3.434 1.00 83.00 88 ILE A C 1
ATOM 704 O O . ILE A 1 88 ? 14.473 20.054 -3.890 1.00 83.00 88 ILE A O 1
ATOM 708 N N . GLN A 1 89 ? 14.651 18.591 -2.188 1.00 79.50 89 GLN A N 1
ATOM 709 C CA . GLN A 1 89 ? 15.349 19.513 -1.288 1.00 79.50 89 GLN A CA 1
ATOM 710 C C . GLN A 1 89 ? 16.608 20.077 -1.967 1.00 79.50 89 GLN A C 1
ATOM 712 O O . GLN A 1 89 ? 17.343 19.346 -2.625 1.00 79.50 89 GLN A O 1
ATOM 717 N N . ASP A 1 90 ? 16.834 21.381 -1.804 1.00 77.00 90 ASP A N 1
ATOM 718 C CA . ASP A 1 90 ? 17.982 22.123 -2.347 1.00 77.00 90 ASP A CA 1
ATOM 719 C C . ASP A 1 90 ? 18.047 22.250 -3.884 1.00 77.00 90 ASP A C 1
ATOM 721 O O . ASP A 1 90 ? 19.090 22.616 -4.429 1.00 77.00 90 ASP A O 1
ATOM 725 N N . THR A 1 91 ? 16.937 22.019 -4.596 1.00 74.00 91 THR A N 1
ATOM 726 C CA . THR A 1 91 ? 16.840 22.267 -6.046 1.00 74.00 91 THR A CA 1
ATOM 727 C C . THR A 1 91 ? 15.783 23.318 -6.382 1.00 74.00 91 THR A C 1
ATOM 729 O O . THR A 1 91 ? 14.707 23.361 -5.788 1.00 74.00 91 THR A O 1
ATOM 732 N N . GLU A 1 92 ? 16.078 24.189 -7.350 1.00 76.94 92 GLU A N 1
ATOM 733 C CA . GLU A 1 92 ? 15.091 25.127 -7.887 1.00 76.94 92 GLU A CA 1
ATOM 734 C C . GLU A 1 92 ? 14.225 24.406 -8.931 1.00 76.94 92 GLU A C 1
ATOM 736 O O . GLU A 1 92 ? 14.672 24.150 -10.046 1.00 76.94 92 GLU A O 1
ATOM 741 N N . ASN A 1 93 ? 12.978 24.096 -8.564 1.00 79.94 93 ASN A N 1
ATOM 742 C CA . ASN A 1 93 ? 11.919 23.560 -9.436 1.00 79.94 93 ASN A CA 1
ATOM 743 C C . ASN A 1 93 ? 12.132 22.153 -10.028 1.00 79.94 93 ASN A C 1
ATOM 745 O O . ASN A 1 93 ? 11.391 21.785 -10.934 1.00 79.94 93 ASN A O 1
ATOM 749 N N . ILE A 1 94 ? 13.092 21.365 -9.537 1.00 83.69 94 ILE A N 1
ATOM 750 C CA . ILE A 1 94 ? 13.257 19.970 -9.972 1.00 83.69 94 ILE A CA 1
ATOM 751 C C . ILE A 1 94 ? 12.382 19.076 -9.093 1.00 83.69 94 ILE A C 1
ATOM 753 O O . ILE A 1 94 ? 12.472 19.113 -7.862 1.00 83.69 94 ILE A O 1
ATOM 757 N N . THR A 1 95 ? 11.537 18.276 -9.728 1.00 89.44 95 THR A N 1
ATOM 758 C CA . THR A 1 95 ? 10.634 17.330 -9.067 1.00 89.44 95 THR A CA 1
ATOM 759 C C . THR A 1 95 ? 11.219 15.917 -9.050 1.00 89.44 95 THR A C 1
ATOM 761 O O . THR A 1 95 ? 12.199 15.618 -9.738 1.00 89.44 95 THR A O 1
ATOM 764 N N . LEU A 1 96 ? 10.636 15.018 -8.251 1.00 85.25 96 LEU A N 1
ATOM 765 C CA . LEU A 1 96 ? 11.018 13.602 -8.274 1.00 85.25 96 LEU A CA 1
ATOM 766 C C . LEU A 1 96 ? 10.803 12.976 -9.659 1.00 85.25 96 LEU A C 1
ATOM 768 O O . LEU A 1 96 ? 11.625 12.155 -10.070 1.00 85.25 96 LEU A O 1
ATOM 772 N N . GLU A 1 97 ? 9.759 13.386 -10.384 1.00 87.44 97 GLU A N 1
ATOM 773 C CA . GLU A 1 97 ? 9.495 12.956 -11.763 1.00 87.44 97 GLU A CA 1
ATOM 774 C C . GLU A 1 97 ? 10.694 13.203 -12.685 1.00 87.44 97 GLU A C 1
ATOM 776 O O . GLU A 1 97 ? 11.143 12.281 -13.365 1.00 87.44 97 GLU A O 1
ATOM 781 N N . ASP A 1 98 ? 11.279 14.403 -12.621 1.00 84.81 98 ASP A N 1
ATOM 782 C CA . ASP A 1 98 ? 12.395 14.827 -13.478 1.00 84.81 98 ASP A CA 1
ATOM 783 C C . ASP A 1 98 ? 13.669 13.984 -13.286 1.00 84.81 98 ASP A C 1
ATOM 785 O O . ASP A 1 98 ? 14.570 13.990 -14.127 1.00 84.81 98 ASP A O 1
ATOM 789 N N . THR A 1 99 ? 13.774 13.260 -12.169 1.00 84.50 99 THR A N 1
ATOM 790 C CA . THR A 1 99 ? 14.941 12.417 -11.855 1.00 84.50 99 THR A CA 1
ATOM 791 C C . THR A 1 99 ? 14.786 10.961 -12.270 1.00 84.50 99 THR A C 1
ATOM 793 O O . THR A 1 99 ? 15.766 10.207 -12.264 1.00 84.50 99 THR A O 1
ATOM 796 N N . ILE A 1 100 ? 13.572 10.534 -12.620 1.00 83.50 100 ILE A N 1
ATOM 797 C CA . ILE A 1 100 ? 13.304 9.151 -12.996 1.00 83.50 100 ILE A CA 1
ATOM 798 C C . ILE A 1 100 ? 13.645 8.976 -14.475 1.00 83.50 100 ILE A C 1
ATOM 800 O O . ILE A 1 100 ? 13.004 9.540 -15.353 1.00 83.50 100 ILE A O 1
ATOM 804 N N . ALA A 1 101 ? 14.655 8.152 -14.758 1.00 78.88 101 ALA A N 1
ATOM 805 C CA . ALA A 1 101 ? 14.999 7.794 -16.128 1.00 78.88 101 ALA A CA 1
ATOM 806 C C . ALA A 1 101 ? 13.884 6.951 -16.765 1.00 78.88 101 ALA A C 1
ATOM 808 O O . ALA A 1 101 ? 13.448 5.946 -16.186 1.00 78.88 101 ALA A O 1
ATOM 809 N N . ASP A 1 102 ? 13.472 7.326 -17.976 1.00 79.19 102 ASP A N 1
ATOM 810 C CA . ASP A 1 102 ? 12.597 6.486 -18.785 1.00 79.19 102 ASP A CA 1
ATOM 811 C C . ASP A 1 102 ? 13.320 5.176 -19.150 1.00 79.19 102 ASP A C 1
ATOM 813 O O . ASP A 1 102 ? 14.534 5.141 -19.378 1.00 79.19 102 ASP A O 1
ATOM 817 N N . LYS A 1 103 ? 12.578 4.068 -19.150 1.00 70.31 103 LYS A N 1
ATOM 818 C CA . LYS A 1 103 ? 13.106 2.743 -19.501 1.00 70.31 103 LYS A CA 1
ATOM 819 C C . LYS A 1 103 ? 13.138 2.522 -21.006 1.00 70.31 103 LYS A C 1
ATOM 821 O O . LYS A 1 103 ? 13.893 1.660 -21.459 1.00 70.31 103 LYS A O 1
ATOM 826 N N . GLU A 1 104 ? 12.319 3.253 -21.753 1.00 68.19 104 GLU A N 1
ATOM 827 C CA . GLU A 1 104 ? 12.320 3.221 -23.208 1.00 68.19 104 GLU A CA 1
ATOM 828 C C . GLU A 1 104 ? 13.076 4.446 -23.720 1.00 68.19 104 GLU A C 1
ATOM 830 O O . GLU A 1 104 ? 12.611 5.579 -23.644 1.00 68.19 104 GLU A O 1
ATOM 835 N N . ASP A 1 105 ? 14.286 4.214 -24.226 1.00 63.34 105 ASP A N 1
ATOM 836 C CA . ASP A 1 105 ? 15.057 5.234 -24.925 1.00 63.34 105 ASP A CA 1
ATOM 837 C C . ASP A 1 105 ? 14.393 5.532 -26.279 1.00 63.34 105 ASP A C 1
ATOM 839 O O . ASP A 1 105 ? 14.775 4.993 -27.320 1.00 63.34 105 ASP A O 1
ATOM 843 N N . GLY A 1 106 ? 13.362 6.379 -26.266 1.00 62.94 106 GLY A N 1
ATOM 844 C CA . GLY A 1 106 ? 12.695 6.848 -27.482 1.00 62.94 106 GLY A CA 1
ATOM 845 C C . GLY A 1 106 ? 13.630 7.624 -28.421 1.00 62.94 106 GLY A C 1
ATOM 846 O O . GLY A 1 106 ? 13.325 7.773 -29.606 1.00 62.94 106 GLY A O 1
ATOM 847 N N . PHE A 1 107 ? 14.791 8.082 -27.935 1.00 65.62 107 PHE A N 1
ATOM 848 C CA . PHE A 1 107 ? 15.800 8.740 -28.765 1.00 65.62 107 PHE A CA 1
ATOM 849 C C . PHE A 1 107 ? 16.626 7.743 -29.578 1.00 65.62 107 PHE A C 1
ATOM 851 O O . PHE A 1 107 ? 17.043 8.087 -30.684 1.00 65.62 107 PHE A O 1
ATOM 858 N N . GLY A 1 108 ? 16.793 6.505 -29.107 1.00 67.00 108 GLY A N 1
ATOM 859 C CA . GLY A 1 108 ? 17.534 5.469 -29.829 1.00 67.00 108 GLY A CA 1
ATOM 860 C C . GLY A 1 108 ? 16.930 5.135 -31.201 1.00 67.00 108 GLY A C 1
ATOM 861 O O . GLY A 1 108 ? 17.660 4.923 -32.172 1.00 67.00 108 GLY A O 1
ATOM 862 N N . GLU A 1 109 ? 15.599 5.142 -31.327 1.00 68.06 109 GLU A N 1
ATOM 863 C CA . GLU A 1 109 ? 14.928 4.931 -32.619 1.00 68.06 109 GLU A CA 1
ATOM 864 C C . GLU A 1 109 ? 15.128 6.117 -33.572 1.00 68.06 109 GLU A C 1
ATOM 866 O O . GLU A 1 109 ? 15.399 5.926 -34.762 1.00 68.06 109 GLU A O 1
ATOM 871 N N . VAL A 1 110 ? 15.049 7.344 -33.051 1.00 71.81 110 VAL A N 1
ATOM 872 C CA . VAL A 1 110 ? 15.268 8.573 -33.826 1.00 71.81 110 VAL A CA 1
ATOM 873 C C . VAL A 1 110 ? 16.717 8.656 -34.304 1.00 71.81 110 VAL A C 1
ATOM 875 O O . VAL A 1 110 ? 16.958 8.908 -35.486 1.00 71.81 110 VAL A O 1
ATOM 878 N N . GLU A 1 111 ? 17.683 8.368 -33.432 1.00 69.25 111 GLU A N 1
ATOM 879 C CA . GLU A 1 111 ? 19.106 8.311 -33.772 1.00 69.25 111 GLU A CA 1
ATOM 880 C C . GLU A 1 111 ? 19.372 7.251 -34.851 1.00 69.25 111 GLU A C 1
ATOM 882 O O . GLU A 1 111 ? 20.032 7.532 -35.857 1.00 69.25 111 GLU A O 1
ATOM 887 N N . ALA A 1 112 ? 18.785 6.057 -34.716 1.00 70.56 112 ALA A N 1
ATOM 888 C CA . ALA A 1 112 ? 18.898 5.006 -35.723 1.00 70.56 112 ALA A CA 1
ATOM 889 C C . ALA A 1 112 ? 18.341 5.448 -37.089 1.00 70.56 112 ALA A C 1
ATOM 891 O O . ALA A 1 112 ? 18.972 5.192 -38.122 1.00 70.56 112 ALA A O 1
ATOM 892 N N . ILE A 1 113 ? 17.201 6.148 -37.114 1.00 74.56 113 ILE A N 1
ATOM 893 C CA . ILE A 1 113 ? 16.617 6.702 -38.344 1.00 74.56 113 ILE A CA 1
ATOM 894 C C . ILE A 1 113 ? 17.540 7.762 -38.957 1.00 74.56 113 ILE A C 1
ATOM 896 O O . ILE A 1 113 ? 17.786 7.715 -40.165 1.00 74.56 113 ILE A O 1
ATOM 900 N N . MET A 1 114 ? 18.096 8.675 -38.158 1.00 73.75 114 MET A N 1
ATOM 901 C CA . MET A 1 114 ? 19.013 9.722 -38.634 1.00 73.75 114 MET A CA 1
ATOM 902 C C . MET A 1 114 ? 20.316 9.136 -39.211 1.00 73.75 114 MET A C 1
ATOM 904 O O . MET A 1 114 ? 20.797 9.578 -40.262 1.00 73.75 114 MET A O 1
ATOM 908 N N . VAL A 1 115 ? 20.866 8.090 -38.586 1.00 74.38 115 VAL A N 1
ATOM 909 C CA . VAL A 1 115 ? 22.046 7.360 -39.089 1.00 74.38 115 VAL A CA 1
ATOM 910 C C . VAL A 1 115 ? 21.738 6.641 -40.401 1.00 74.38 115 VAL A C 1
ATOM 912 O O . VAL A 1 115 ? 22.556 6.650 -41.325 1.00 74.38 115 VAL A O 1
ATOM 915 N N . ILE A 1 116 ? 20.559 6.024 -40.516 1.00 74.81 116 ILE A N 1
ATOM 916 C CA . ILE A 1 116 ? 20.142 5.376 -41.761 1.00 74.81 116 ILE A CA 1
ATOM 917 C C . ILE A 1 116 ? 19.979 6.429 -42.857 1.00 74.81 116 ILE A C 1
ATOM 919 O O . ILE A 1 116 ? 20.604 6.273 -43.902 1.00 74.81 116 ILE A O 1
ATOM 923 N N . GLN A 1 117 ? 19.232 7.511 -42.612 1.00 78.94 117 GLN A N 1
ATOM 924 C CA . GLN A 1 117 ? 18.993 8.584 -43.586 1.00 78.94 117 GLN A CA 1
ATOM 925 C C . GLN A 1 117 ? 20.295 9.191 -44.122 1.00 78.94 117 GLN A C 1
ATOM 927 O O . GLN A 1 117 ? 20.470 9.267 -45.335 1.00 78.94 117 GLN A O 1
ATOM 932 N N . SER A 1 118 ? 21.244 9.530 -43.245 1.00 78.50 118 SER A N 1
ATOM 933 C CA . SER A 1 118 ? 22.561 10.064 -43.640 1.00 78.50 118 SER A CA 1
ATOM 934 C C . SER A 1 118 ? 23.445 9.059 -44.393 1.00 78.50 118 SER A C 1
ATOM 936 O O . SER A 1 118 ? 24.393 9.443 -45.078 1.00 78.50 118 SER A O 1
ATOM 938 N N . SER A 1 119 ? 23.141 7.763 -44.293 1.00 79.81 119 SER A N 1
ATOM 939 C CA . SER A 1 119 ? 23.895 6.697 -44.955 1.00 79.81 119 SER A CA 1
ATOM 940 C C . SER A 1 119 ? 23.282 6.234 -46.283 1.00 79.81 119 SER A C 1
ATOM 942 O O . SER A 1 119 ? 23.967 5.526 -47.027 1.00 79.81 119 SER A O 1
ATOM 944 N N . ILE A 1 120 ? 22.029 6.606 -46.592 1.00 80.94 120 ILE A N 1
ATOM 945 C CA . ILE A 1 120 ? 21.311 6.173 -47.808 1.00 80.94 120 ILE A CA 1
ATOM 946 C C . ILE A 1 120 ? 22.096 6.537 -49.068 1.00 80.94 120 ILE A C 1
ATOM 948 O O . ILE A 1 120 ? 22.279 5.677 -49.927 1.00 80.94 120 ILE A O 1
ATOM 952 N N . ASP A 1 121 ? 22.651 7.748 -49.127 1.00 83.19 121 ASP A N 1
ATOM 953 C CA . ASP A 1 121 ? 23.368 8.260 -50.304 1.00 83.19 121 ASP A CA 1
ATOM 954 C C . ASP A 1 121 ? 24.651 7.476 -50.638 1.00 83.19 121 ASP A C 1
ATOM 956 O O . ASP A 1 121 ? 25.177 7.552 -51.749 1.00 83.19 121 ASP A O 1
ATOM 960 N N . TYR A 1 122 ? 25.169 6.688 -49.691 1.00 86.12 122 TYR A N 1
ATOM 961 C CA . TYR A 1 122 ? 26.377 5.878 -49.873 1.00 86.12 122 TYR A CA 1
ATOM 962 C C . TYR A 1 122 ? 26.078 4.429 -50.279 1.00 86.12 122 TYR A C 1
ATOM 964 O O . TYR A 1 122 ? 26.996 3.680 -50.660 1.00 86.12 122 TYR A O 1
ATOM 972 N N . LEU A 1 123 ? 24.817 4.006 -50.190 1.00 89.31 123 LEU A N 1
ATOM 973 C CA . LEU A 1 123 ? 24.359 2.673 -50.565 1.00 89.31 123 LEU A CA 1
ATOM 974 C C . LEU A 1 123 ? 23.924 2.672 -52.029 1.00 89.31 123 LEU A C 1
ATOM 976 O O . LEU A 1 123 ? 23.279 3.595 -52.505 1.00 89.31 123 LEU A O 1
ATOM 980 N N . ASN A 1 124 ? 24.262 1.609 -52.757 1.00 90.81 124 ASN A N 1
ATOM 981 C CA . ASN A 1 124 ? 23.648 1.398 -54.069 1.00 90.81 124 ASN A CA 1
ATOM 982 C C . ASN A 1 124 ? 22.247 0.778 -53.921 1.00 90.81 124 ASN A C 1
ATOM 984 O O . ASN A 1 124 ? 21.931 0.193 -52.883 1.00 90.81 124 ASN A O 1
ATOM 988 N N . ASP A 1 125 ? 21.436 0.818 -54.982 1.00 90.00 125 ASP A N 1
ATOM 989 C CA . ASP A 1 125 ? 20.050 0.319 -54.967 1.00 90.00 125 ASP A CA 1
ATOM 990 C C . ASP A 1 125 ? 19.919 -1.117 -54.439 1.00 90.00 125 ASP A C 1
ATOM 992 O O . ASP A 1 125 ? 18.946 -1.466 -53.768 1.00 90.00 125 ASP A O 1
ATOM 996 N N . ARG A 1 126 ? 20.909 -1.975 -54.721 1.00 92.88 126 ARG A N 1
ATOM 997 C CA . ARG A 1 126 ? 20.914 -3.381 -54.288 1.00 92.88 126 ARG A CA 1
ATOM 998 C C . ARG A 1 126 ? 21.252 -3.535 -52.810 1.00 92.88 126 ARG A C 1
ATOM 1000 O O . ARG A 1 126 ? 20.640 -4.362 -52.137 1.00 92.88 126 ARG A O 1
ATOM 1007 N N . GLU A 1 127 ? 22.195 -2.751 -52.306 1.00 92.69 127 GLU A N 1
ATOM 1008 C CA . GLU A 1 127 ? 22.548 -2.668 -50.890 1.00 92.69 127 GLU A CA 1
ATOM 1009 C C . GLU A 1 127 ? 21.395 -2.080 -50.076 1.00 92.69 127 GLU A C 1
ATOM 1011 O O . GLU A 1 127 ? 21.005 -2.675 -49.071 1.00 92.69 127 GLU A O 1
ATOM 1016 N N . PHE A 1 128 ? 20.802 -0.983 -50.551 1.00 90.25 128 PHE A N 1
ATOM 1017 C CA . PHE A 1 128 ? 19.631 -0.360 -49.942 1.00 90.25 128 PHE A CA 1
ATOM 1018 C C . PHE A 1 128 ? 18.455 -1.340 -49.883 1.00 90.25 128 PHE A C 1
ATOM 1020 O O . PHE A 1 128 ? 17.933 -1.612 -48.805 1.00 90.25 128 PHE A O 1
ATOM 1027 N N . SER A 1 129 ? 18.110 -1.974 -51.009 1.00 90.69 129 SER A N 1
ATOM 1028 C CA . SER A 1 129 ? 17.031 -2.972 -51.061 1.00 90.69 129 SER A CA 1
ATOM 1029 C C . SER A 1 129 ? 17.289 -4.169 -50.137 1.00 90.69 129 SER A C 1
ATOM 1031 O O . SER A 1 129 ? 16.358 -4.720 -49.550 1.00 90.69 129 SER A O 1
ATOM 1033 N N . ALA A 1 130 ? 18.550 -4.592 -49.984 1.00 91.94 130 ALA A N 1
ATOM 1034 C CA . ALA A 1 130 ? 18.903 -5.683 -49.080 1.00 91.94 130 ALA A CA 1
ATOM 1035 C C . ALA A 1 130 ? 18.713 -5.302 -47.602 1.00 91.94 130 ALA A C 1
ATOM 1037 O O . ALA A 1 130 ? 18.215 -6.131 -46.832 1.00 91.94 130 ALA A O 1
ATOM 1038 N N . VAL A 1 131 ? 19.087 -4.072 -47.225 1.00 89.81 131 VAL A N 1
ATOM 1039 C CA . VAL A 1 131 ? 18.895 -3.515 -45.876 1.00 89.81 131 VAL A CA 1
ATOM 1040 C C . VAL A 1 131 ? 17.411 -3.284 -45.588 1.00 89.81 131 VAL A C 1
ATOM 1042 O O . VAL A 1 131 ? 16.940 -3.754 -44.555 1.00 89.81 131 VAL A O 1
ATOM 1045 N N . ALA A 1 132 ? 16.656 -2.685 -46.511 1.00 88.94 132 ALA A N 1
ATOM 1046 C CA . ALA A 1 132 ? 15.213 -2.470 -46.373 1.00 88.94 132 ALA A CA 1
ATOM 1047 C C . ALA A 1 132 ? 14.469 -3.791 -46.114 1.00 88.94 132 ALA A C 1
ATOM 1049 O O . ALA A 1 132 ? 13.827 -3.950 -45.081 1.00 88.94 132 ALA A O 1
ATOM 1050 N N . LEU A 1 133 ? 14.709 -4.824 -46.934 1.00 90.44 133 LEU A N 1
ATOM 1051 C CA . LEU A 1 133 ? 14.137 -6.163 -46.716 1.00 90.44 133 LEU A CA 1
ATOM 1052 C C . LEU A 1 133 ? 14.540 -6.803 -45.379 1.00 90.44 133 LEU A C 1
ATOM 1054 O O . LEU A 1 133 ? 13.866 -7.721 -44.909 1.00 90.44 133 LEU A O 1
ATOM 1058 N N . SER A 1 134 ? 15.671 -6.396 -44.796 1.00 87.25 134 SER A N 1
ATOM 1059 C CA . SER A 1 134 ? 16.101 -6.896 -43.491 1.00 87.25 134 SER A CA 1
ATOM 1060 C C . SER A 1 134 ? 15.323 -6.275 -42.331 1.00 87.25 134 SER A C 1
ATOM 1062 O O . SER A 1 134 ? 15.118 -6.968 -41.330 1.00 87.25 134 SER A O 1
ATOM 1064 N N . ILE A 1 135 ? 14.873 -5.029 -42.516 1.00 85.12 135 ILE A N 1
ATOM 1065 C CA . ILE A 1 135 ? 14.046 -4.252 -41.589 1.00 85.12 135 ILE A CA 1
ATOM 1066 C C . ILE A 1 135 ? 12.575 -4.656 -41.743 1.00 85.12 135 ILE A C 1
ATOM 1068 O O . ILE A 1 135 ? 11.950 -5.018 -40.755 1.00 85.12 135 ILE A O 1
ATOM 1072 N N . ASP A 1 136 ? 12.060 -4.712 -42.975 1.00 86.75 136 ASP A N 1
ATOM 1073 C CA . ASP A 1 136 ? 10.645 -5.000 -43.273 1.00 86.75 136 ASP A CA 1
ATOM 1074 C C . ASP A 1 136 ? 10.205 -6.421 -42.893 1.00 86.75 136 ASP A C 1
ATOM 1076 O O . ASP A 1 136 ? 9.019 -6.711 -42.745 1.00 86.75 136 ASP A O 1
ATOM 1080 N N . LEU A 1 137 ? 11.154 -7.357 -42.804 1.00 88.81 137 LEU A N 1
ATOM 1081 C CA . LEU A 1 137 ? 10.875 -8.778 -42.592 1.00 88.81 137 LEU A CA 1
ATOM 1082 C C . LEU A 1 137 ? 11.675 -9.329 -41.410 1.00 88.81 137 LEU A C 1
ATOM 1084 O O . LEU A 1 137 ? 12.503 -10.228 -41.621 1.00 88.81 137 LEU A O 1
ATOM 1088 N N . PRO A 1 138 ? 11.483 -8.820 -40.180 1.00 86.25 138 PRO A N 1
ATOM 1089 C CA . PRO A 1 138 ? 12.225 -9.282 -39.012 1.00 86.25 138 PRO A CA 1
ATOM 1090 C C . PRO A 1 138 ? 11.973 -10.781 -38.770 1.00 86.25 138 PRO A C 1
ATOM 1092 O O . PRO A 1 138 ? 10.896 -11.303 -39.042 1.00 86.25 138 PRO A O 1
ATOM 1095 N N . GLY A 1 139 ? 13.004 -11.514 -38.340 1.00 86.44 139 GLY A N 1
ATOM 1096 C CA . GLY A 1 139 ? 12.923 -12.964 -38.093 1.00 86.44 139 GLY A CA 1
ATOM 1097 C C . GLY A 1 139 ? 12.949 -13.869 -39.337 1.00 86.44 139 GLY A C 1
ATOM 1098 O O . GLY A 1 139 ? 13.117 -15.079 -39.208 1.00 86.44 139 GLY A O 1
ATOM 1099 N N . VAL A 1 140 ? 12.849 -13.315 -40.550 1.00 93.00 140 VAL A N 1
ATOM 1100 C CA . VAL A 1 140 ? 12.962 -14.087 -41.800 1.00 93.00 140 VAL A CA 1
ATOM 1101 C C . VAL A 1 140 ? 14.426 -14.406 -42.119 1.00 93.00 140 VAL A C 1
ATOM 1103 O O . VAL A 1 140 ? 15.310 -13.555 -42.008 1.00 93.00 140 VAL A O 1
ATOM 1106 N N . SER A 1 141 ? 14.692 -15.635 -42.574 1.00 93.31 141 SER A N 1
ATOM 1107 C CA . SER A 1 141 ? 16.052 -16.069 -42.920 1.00 93.31 141 SER A CA 1
ATOM 1108 C C . SER A 1 141 ? 16.642 -15.286 -44.102 1.00 93.31 141 SER A C 1
ATOM 1110 O O . SER A 1 141 ? 15.938 -14.883 -45.033 1.00 93.31 141 SER A O 1
ATOM 1112 N N . GLN A 1 142 ? 17.972 -15.139 -44.127 1.00 90.50 142 GLN A N 1
ATOM 1113 C CA . GLN A 1 142 ? 18.668 -14.483 -45.242 1.00 90.50 142 GLN A CA 1
ATOM 1114 C C . GLN A 1 142 ? 18.385 -15.151 -46.596 1.00 90.50 142 GLN A C 1
ATOM 1116 O O . GLN A 1 142 ? 18.293 -14.456 -47.600 1.00 90.50 142 GLN A O 1
ATOM 1121 N N . ALA A 1 143 ? 18.209 -16.476 -46.640 1.00 92.12 143 ALA A N 1
ATOM 1122 C CA . ALA A 1 143 ? 17.890 -17.192 -47.876 1.00 92.12 143 ALA A CA 1
ATOM 1123 C C . ALA A 1 143 ? 16.514 -16.799 -48.438 1.00 92.12 143 ALA A C 1
ATOM 1125 O O . ALA A 1 143 ? 16.359 -16.605 -49.643 1.00 92.12 143 ALA A O 1
ATOM 1126 N N . GLN A 1 144 ? 15.520 -16.626 -47.565 1.00 92.44 144 GLN A N 1
ATOM 1127 C CA . GLN A 1 144 ? 14.177 -16.201 -47.960 1.00 92.44 144 GLN A CA 1
ATOM 1128 C C . GLN A 1 144 ? 14.149 -14.726 -48.385 1.00 92.44 144 GLN A C 1
ATOM 1130 O O . GLN A 1 144 ? 13.498 -14.392 -49.376 1.00 92.44 144 GLN A O 1
ATOM 1135 N N . ARG A 1 145 ? 14.900 -13.851 -47.701 1.00 94.62 145 ARG A N 1
ATOM 1136 C CA . ARG A 1 145 ? 15.062 -12.444 -48.114 1.00 94.62 145 ARG A CA 1
ATOM 1137 C C . ARG A 1 145 ? 15.804 -12.323 -49.451 1.00 94.62 145 ARG A C 1
ATOM 1139 O O . ARG A 1 145 ? 15.375 -11.571 -50.320 1.00 94.62 145 ARG A O 1
ATOM 1146 N N . ALA A 1 146 ? 16.842 -13.131 -49.664 1.00 93.62 146 ALA A N 1
ATOM 1147 C CA . ALA A 1 146 ? 17.566 -13.202 -50.933 1.00 93.62 146 ALA A CA 1
ATOM 1148 C C . ALA A 1 146 ? 16.652 -13.616 -52.095 1.00 93.62 146 ALA A C 1
ATOM 1150 O O . ALA A 1 146 ? 16.679 -12.987 -53.152 1.00 93.62 146 ALA A O 1
ATOM 1151 N N . LYS A 1 147 ? 15.772 -14.603 -51.865 1.00 94.69 147 LYS A N 1
ATOM 1152 C CA . LYS A 1 147 ? 14.763 -15.027 -52.845 1.00 94.69 147 LYS A CA 1
ATOM 1153 C C . LYS A 1 147 ? 13.807 -13.889 -53.217 1.00 94.69 147 LYS A C 1
ATOM 1155 O O . LYS A 1 147 ? 13.514 -13.730 -54.396 1.00 94.69 147 LYS A O 1
ATOM 1160 N N . LYS A 1 148 ? 13.367 -13.074 -52.247 1.00 92.06 148 LYS A N 1
ATOM 1161 C CA . LYS A 1 148 ? 12.541 -11.878 -52.513 1.00 92.06 148 LYS A CA 1
ATOM 1162 C C . LYS A 1 148 ? 13.282 -10.809 -53.319 1.00 92.06 148 LYS A C 1
ATOM 1164 O O . LYS A 1 148 ? 12.669 -10.158 -54.152 1.00 92.06 148 LYS A O 1
ATOM 1169 N N . LEU A 1 149 ? 14.589 -10.663 -53.108 1.00 91.81 149 LEU A N 1
ATOM 1170 C CA . LEU A 1 149 ? 15.437 -9.748 -53.881 1.00 91.81 149 LEU A CA 1
ATOM 1171 C C . LEU A 1 149 ? 15.838 -10.313 -55.264 1.00 91.81 149 LEU A C 1
ATOM 1173 O O . LEU A 1 149 ? 16.450 -9.607 -56.065 1.00 91.81 149 LEU A O 1
ATOM 1177 N N . GLY A 1 150 ? 15.510 -11.578 -55.554 1.00 93.25 150 GLY A N 1
ATOM 1178 C CA . GLY A 1 150 ? 15.862 -12.253 -56.806 1.00 93.25 150 GLY A CA 1
ATOM 1179 C C . GLY A 1 150 ? 17.347 -12.616 -56.923 1.00 93.25 150 GLY A C 1
ATOM 1180 O O . GLY A 1 150 ? 17.861 -12.727 -58.032 1.00 93.25 150 GLY A O 1
ATOM 1181 N N . VAL A 1 151 ? 18.054 -12.779 -55.800 1.00 94.38 151 VAL A N 1
ATOM 1182 C CA . VAL A 1 151 ? 19.493 -13.094 -55.767 1.00 94.38 151 VAL A CA 1
ATOM 1183 C C . VAL A 1 151 ? 19.785 -14.338 -54.927 1.00 94.38 151 VAL A C 1
ATOM 1185 O O . VAL A 1 151 ? 18.950 -14.802 -54.150 1.00 94.38 151 VAL A O 1
ATOM 1188 N N . SER A 1 152 ? 20.995 -14.888 -55.055 1.00 96.06 152 SER A N 1
ATOM 1189 C CA . SER A 1 152 ? 21.445 -15.969 -54.174 1.00 96.06 152 SER A CA 1
ATOM 1190 C C . SER A 1 152 ? 21.665 -15.468 -52.741 1.00 96.06 152 SER A C 1
ATOM 1192 O O . SER A 1 152 ? 21.975 -14.295 -52.506 1.00 96.06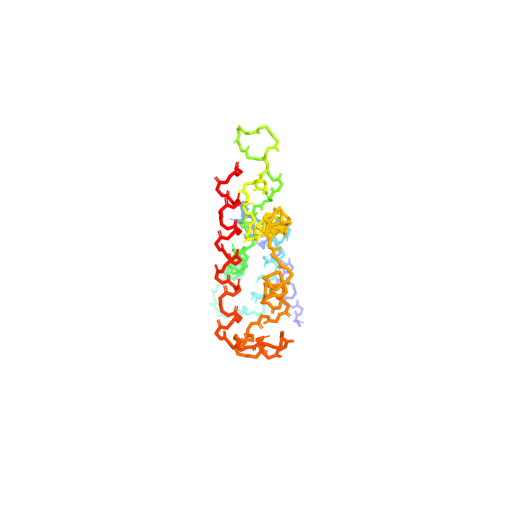 152 SER A O 1
ATOM 1194 N N . GLN A 1 153 ? 21.573 -16.374 -51.764 1.00 94.69 153 GLN A N 1
ATOM 1195 C CA . GLN A 1 153 ? 21.827 -16.047 -50.356 1.00 94.69 153 GLN A CA 1
ATOM 1196 C C . GLN A 1 153 ? 23.245 -15.490 -50.129 1.00 94.69 153 GLN A C 1
ATOM 1198 O O . GLN A 1 153 ? 23.421 -14.573 -49.326 1.00 94.69 153 GLN A O 1
ATOM 1203 N N . SER A 1 154 ? 24.240 -15.965 -50.883 1.00 95.44 154 SER A N 1
ATOM 1204 C CA . SER A 1 154 ? 25.616 -15.465 -50.810 1.00 95.44 154 SER A CA 1
ATOM 1205 C C . SER A 1 154 ? 25.757 -14.033 -51.336 1.00 95.44 154 SER A C 1
ATOM 1207 O O . SER A 1 154 ? 26.472 -13.232 -50.733 1.00 95.44 154 SER A O 1
ATOM 1209 N N . ILE A 1 155 ? 25.051 -13.674 -52.413 1.00 94.44 155 ILE A N 1
ATOM 1210 C CA . ILE A 1 155 ? 25.033 -12.306 -52.955 1.00 94.44 155 ILE A CA 1
ATOM 1211 C C . ILE A 1 155 ? 24.315 -11.358 -51.990 1.00 94.44 155 ILE A C 1
ATOM 1213 O O . ILE A 1 155 ? 24.845 -10.295 -51.671 1.00 94.44 155 ILE A O 1
ATOM 1217 N N . TYR A 1 156 ? 23.166 -11.769 -51.452 1.00 95.25 156 TYR A N 1
ATOM 1218 C CA . TYR A 1 156 ? 22.442 -10.999 -50.437 1.00 95.25 156 TYR A CA 1
ATOM 1219 C C . TYR A 1 156 ? 23.308 -10.724 -49.194 1.00 95.25 156 TYR A C 1
ATOM 1221 O O . TYR A 1 156 ? 23.376 -9.593 -48.713 1.00 95.25 156 TYR A O 1
ATOM 1229 N N . SER A 1 157 ? 24.046 -11.733 -48.718 1.00 94.81 157 SER A N 1
ATOM 1230 C CA . SER A 1 157 ? 24.987 -11.588 -47.598 1.00 94.81 157 SER A CA 1
ATOM 1231 C C . SER A 1 157 ? 26.124 -10.601 -47.901 1.00 94.81 157 SER A C 1
ATOM 1233 O O . SER A 1 157 ? 26.496 -9.789 -47.046 1.00 94.81 157 SER A O 1
ATOM 1235 N N . ARG A 1 158 ? 26.646 -10.603 -49.137 1.00 95.25 158 ARG A N 1
ATOM 1236 C CA . ARG A 1 158 ? 27.648 -9.621 -49.588 1.00 95.25 158 ARG A CA 1
ATOM 1237 C C . ARG A 1 158 ? 27.086 -8.200 -49.605 1.00 95.25 158 ARG A C 1
ATOM 1239 O O . ARG A 1 158 ? 27.777 -7.297 -49.140 1.00 95.25 158 ARG A O 1
ATOM 1246 N N . TYR A 1 159 ? 25.850 -8.005 -50.070 1.00 94.94 159 TYR A N 1
ATOM 1247 C CA . TYR A 1 159 ? 25.191 -6.695 -50.033 1.00 94.94 159 TYR A CA 1
ATOM 1248 C C . TYR A 1 159 ? 25.013 -6.187 -48.602 1.00 94.94 159 TYR A C 1
ATOM 1250 O O . TYR A 1 159 ? 25.437 -5.071 -48.315 1.00 94.94 159 TYR A O 1
ATOM 1258 N N . LEU A 1 160 ? 24.509 -7.012 -47.676 1.00 91.44 160 LEU A N 1
ATOM 1259 C CA . LEU A 1 160 ? 24.384 -6.623 -46.264 1.00 91.44 160 LEU A CA 1
ATOM 1260 C C . LEU A 1 160 ? 25.733 -6.290 -45.622 1.00 91.44 160 LEU A C 1
ATOM 1262 O O . LEU A 1 160 ? 25.845 -5.329 -44.863 1.00 91.44 160 LEU A O 1
ATOM 1266 N N . SER A 1 161 ? 26.768 -7.069 -45.932 1.00 93.19 161 SER A N 1
ATOM 1267 C CA . SER A 1 161 ? 28.108 -6.861 -45.375 1.00 93.19 161 SER A CA 1
ATOM 1268 C C . SER A 1 161 ? 28.761 -5.585 -45.920 1.00 93.19 161 SER A C 1
ATOM 1270 O O . SER A 1 161 ? 29.381 -4.835 -45.165 1.00 93.19 161 SER A O 1
ATOM 1272 N N . SER A 1 162 ? 28.585 -5.306 -47.216 1.00 92.88 162 SER A N 1
ATOM 1273 C CA . SER A 1 162 ? 29.034 -4.062 -47.849 1.00 92.88 162 SER A CA 1
ATOM 1274 C C . SER A 1 162 ? 28.286 -2.851 -47.288 1.00 92.88 162 SER A C 1
ATOM 1276 O O . SER A 1 162 ? 28.931 -1.893 -46.857 1.00 92.88 162 SER A O 1
ATOM 1278 N N . ALA A 1 163 ? 26.954 -2.933 -47.191 1.00 91.19 163 ALA A N 1
ATOM 1279 C CA . ALA A 1 163 ? 26.103 -1.889 -46.628 1.00 91.19 163 ALA A CA 1
ATOM 1280 C C . ALA A 1 163 ? 26.471 -1.568 -45.174 1.00 91.19 163 ALA A C 1
ATOM 1282 O O . ALA A 1 163 ? 26.748 -0.420 -44.841 1.00 91.19 163 ALA A O 1
ATOM 1283 N N . LYS A 1 164 ? 26.591 -2.592 -44.319 1.00 89.94 164 LYS A N 1
ATOM 1284 C CA . LYS A 1 164 ? 26.978 -2.440 -42.908 1.00 89.94 164 LYS A CA 1
ATOM 1285 C C . LYS A 1 164 ? 28.332 -1.751 -42.741 1.00 89.94 164 LYS A C 1
ATOM 1287 O O . LYS A 1 164 ? 28.508 -0.952 -41.826 1.00 89.94 164 LYS A O 1
ATOM 1292 N N . ARG A 1 165 ? 29.298 -2.056 -43.611 1.00 89.44 165 ARG A N 1
ATOM 1293 C CA . ARG A 1 165 ? 30.613 -1.401 -43.607 1.00 89.44 165 ARG A CA 1
ATOM 1294 C C . ARG A 1 165 ? 30.509 0.078 -43.989 1.00 89.44 165 ARG A C 1
ATOM 1296 O O . ARG A 1 165 ? 31.156 0.892 -43.342 1.00 89.44 165 ARG A O 1
ATOM 1303 N N . LYS A 1 166 ? 29.706 0.416 -45.002 1.00 88.56 166 LYS A N 1
ATOM 1304 C CA . LYS A 1 166 ? 29.484 1.802 -45.445 1.00 88.56 166 LYS A CA 1
ATOM 1305 C C . LYS A 1 166 ? 28.777 2.637 -44.376 1.00 88.56 166 LYS A C 1
ATOM 1307 O O . LYS A 1 166 ? 29.294 3.681 -44.008 1.00 88.56 166 LYS A O 1
ATOM 1312 N N . ILE A 1 167 ? 27.691 2.113 -43.806 1.00 86.56 167 ILE A N 1
ATOM 1313 C CA . ILE A 1 167 ? 26.939 2.761 -42.717 1.00 86.56 167 ILE A CA 1
ATOM 1314 C C . ILE A 1 167 ? 27.857 3.024 -41.511 1.00 86.56 167 ILE A C 1
ATOM 1316 O O . ILE A 1 167 ? 27.910 4.134 -40.994 1.00 86.56 167 ILE A O 1
ATOM 1320 N N . ARG A 1 168 ? 28.669 2.035 -41.101 1.00 83.69 168 ARG A N 1
ATOM 1321 C CA . ARG A 1 168 ? 29.652 2.221 -40.016 1.00 83.69 168 ARG A CA 1
ATOM 1322 C C . ARG A 1 168 ? 30.697 3.288 -40.331 1.00 83.69 168 ARG A C 1
ATOM 1324 O O . ARG A 1 168 ? 31.083 4.027 -39.438 1.00 83.69 168 ARG A O 1
ATOM 1331 N N . ALA A 1 169 ? 31.171 3.360 -41.572 1.00 82.06 169 ALA A N 1
ATOM 1332 C CA . ALA A 1 169 ? 32.144 4.373 -41.970 1.00 82.06 169 ALA A CA 1
ATOM 1333 C C . ALA A 1 169 ? 31.560 5.797 -41.954 1.00 82.06 169 ALA A C 1
ATOM 1335 O O . ALA A 1 169 ? 32.320 6.741 -41.758 1.00 82.06 169 ALA A O 1
ATOM 1336 N N . CYS A 1 170 ? 30.244 5.953 -42.142 1.00 75.69 170 CYS A N 1
ATOM 1337 C CA . CYS A 1 170 ? 29.554 7.233 -41.974 1.00 75.69 170 CYS A CA 1
ATOM 1338 C C . CYS A 1 170 ? 29.377 7.597 -40.497 1.00 75.69 170 CYS A C 1
ATOM 1340 O O . CYS A 1 170 ? 29.609 8.744 -40.134 1.00 75.69 170 CYS A O 1
ATOM 1342 N N . PHE A 1 171 ? 29.067 6.618 -39.641 1.00 69.56 171 PHE A N 1
ATOM 1343 C CA . PHE A 1 171 ? 28.906 6.838 -38.200 1.00 69.56 171 PHE A CA 1
ATOM 1344 C C . PHE A 1 171 ? 30.168 7.410 -37.527 1.00 69.56 171 PHE A C 1
ATOM 1346 O O . PHE A 1 171 ? 30.062 8.270 -36.671 1.00 69.56 171 PHE A O 1
ATOM 1353 N N . PHE A 1 172 ? 31.371 6.992 -37.942 1.00 62.41 172 PHE A N 1
ATOM 1354 C CA . PHE A 1 172 ? 32.640 7.511 -37.393 1.00 62.41 172 PHE A CA 1
ATOM 1355 C C . PHE A 1 172 ? 33.122 8.836 -38.018 1.00 62.41 172 PHE A C 1
ATOM 1357 O O . PHE A 1 172 ? 34.245 9.262 -37.747 1.00 62.41 172 PHE A O 1
ATOM 1364 N N . LYS A 1 173 ? 32.338 9.448 -38.913 1.00 58.06 173 LYS A N 1
ATOM 1365 C CA . LYS A 1 173 ? 32.659 10.740 -39.546 1.00 58.06 173 LYS A CA 1
ATOM 1366 C C . LYS A 1 173 ? 31.841 11.914 -39.000 1.00 58.06 173 LYS A C 1
ATOM 1368 O O . LYS A 1 173 ? 32.145 13.047 -39.369 1.00 58.06 173 LYS A O 1
ATOM 1373 N N . ILE A 1 174 ? 30.821 11.628 -38.197 1.00 49.25 174 ILE A N 1
ATOM 1374 C CA . ILE A 1 174 ? 30.004 12.591 -37.448 1.00 49.25 174 ILE A CA 1
ATOM 1375 C C . ILE A 1 174 ? 30.620 12.713 -36.054 1.00 49.25 174 ILE A C 1
ATOM 1377 O O . ILE A 1 174 ? 30.697 13.857 -35.560 1.00 49.25 174 ILE A O 1
#